Protein AF-A0A354HVB3-F1 (afdb_monomer)

Foldseek 3Di:
DVVVVVLCVVCVVVVVVLVVVLVVLLVVQLVCLVVQLVVVVVVVVVCVPDDPVVCVVVVVVVPPSNDSVVSCVPPVVVVSCVSVVVSVVVSVVVVVVVVVD

Secondary structure (DSSP, 8-state):
--HHHHHHHHHHHHHHHHHHHHHHHHHHHHHHHHHHHHHHHHHHHHHHTS-HHHHHHTTGGG--TT-HHHHIIIIIHHHHHHHHHHHHHHHHHHHHHHHH-

Structure (mmCIF, N/CA/C/O backbone):
data_AF-A0A354HVB3-F1
#
_entry.id   AF-A0A354HVB3-F1
#
loop_
_atom_site.group_PDB
_atom_site.id
_atom_site.type_symbol
_atom_site.label_atom_id
_atom_site.label_alt_id
_atom_site.label_comp_id
_atom_site.label_asym_id
_atom_site.label_entity_id
_atom_site.label_seq_id
_atom_site.pdbx_PDB_ins_code
_atom_site.Cartn_x
_atom_site.Cartn_y
_atom_site.Cartn_z
_atom_site.occupancy
_atom_site.B_iso_or_equiv
_atom_site.auth_seq_id
_atom_site.auth_comp_id
_atom_site.auth_asym_id
_atom_site.auth_atom_id
_atom_site.pdbx_PDB_model_num
ATOM 1 N N . MET A 1 1 ? -27.865 2.301 8.951 1.00 55.94 1 MET A N 1
ATOM 2 C CA . MET A 1 1 ? -26.489 2.621 8.485 1.00 55.94 1 MET A CA 1
ATOM 3 C C . MET A 1 1 ? -25.666 3.373 9.549 1.00 55.94 1 MET A C 1
ATOM 5 O O . MET A 1 1 ? -24.891 4.260 9.217 1.00 55.94 1 MET A O 1
ATOM 9 N N . THR A 1 2 ? -25.808 3.057 10.838 1.00 73.56 2 THR A N 1
ATOM 10 C CA . THR A 1 2 ? -25.112 3.761 11.940 1.00 73.56 2 THR A CA 1
ATOM 11 C C . THR A 1 2 ? -23.919 2.972 12.476 1.00 73.56 2 THR A C 1
ATOM 13 O O . THR A 1 2 ? -22.897 3.570 12.795 1.00 73.56 2 THR A O 1
ATOM 16 N N . ILE A 1 3 ? -24.015 1.638 12.481 1.00 81.56 3 ILE A N 1
ATOM 17 C CA . ILE A 1 3 ? -22.964 0.728 12.964 1.00 81.56 3 ILE A CA 1
ATOM 18 C C . ILE A 1 3 ? -21.703 0.844 12.098 1.00 81.56 3 ILE A C 1
ATOM 20 O O . ILE A 1 3 ? -20.653 1.209 12.613 1.00 81.56 3 ILE A O 1
ATOM 24 N N . LEU A 1 4 ? -21.831 0.685 10.773 1.00 81.00 4 LEU A N 1
ATOM 25 C CA . LEU A 1 4 ? -20.695 0.758 9.844 1.00 81.00 4 LEU A CA 1
ATOM 26 C C . LEU A 1 4 ? -19.939 2.097 9.922 1.00 81.00 4 LEU A C 1
ATOM 28 O O . LEU A 1 4 ? -18.717 2.125 9.873 1.00 81.00 4 LEU A O 1
ATOM 32 N N . ARG A 1 5 ? -20.655 3.221 10.084 1.00 81.00 5 ARG A N 1
ATOM 33 C CA . ARG A 1 5 ? -20.037 4.552 10.230 1.00 81.00 5 ARG A CA 1
ATOM 34 C C . ARG A 1 5 ? -19.306 4.718 11.562 1.00 81.00 5 ARG A C 1
ATOM 36 O O . ARG A 1 5 ? -18.257 5.357 11.593 1.00 81.00 5 ARG A O 1
ATOM 43 N N . ARG A 1 6 ? -19.848 4.160 12.648 1.00 84.75 6 ARG A N 1
ATOM 44 C CA . ARG A 1 6 ? -19.215 4.180 13.974 1.00 84.75 6 ARG A CA 1
ATOM 45 C C . ARG A 1 6 ? -17.928 3.353 13.974 1.00 84.75 6 ARG A C 1
ATOM 47 O O . ARG A 1 6 ? -16.899 3.846 14.420 1.00 84.75 6 ARG A O 1
ATOM 54 N N . GLU A 1 7 ? -18.001 2.151 13.410 1.00 84.88 7 GLU A N 1
ATOM 55 C CA . GLU A 1 7 ? -16.885 1.218 13.210 1.00 84.88 7 GLU A CA 1
ATOM 56 C C . GLU A 1 7 ? -15.755 1.830 12.375 1.00 84.88 7 GLU A C 1
ATOM 58 O O . GLU A 1 7 ? -14.589 1.8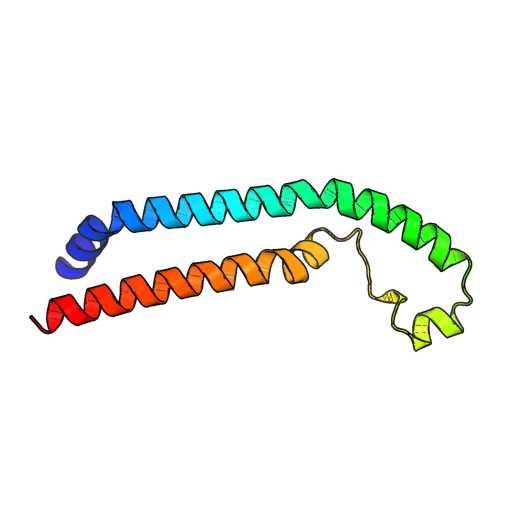33 12.784 1.00 84.88 7 GLU A O 1
ATOM 63 N N . LEU A 1 8 ? -16.101 2.427 11.227 1.00 82.62 8 LEU A N 1
ATOM 64 C CA . LEU A 1 8 ? -15.129 3.131 10.394 1.00 82.62 8 LEU A CA 1
ATOM 65 C C . LEU A 1 8 ? -14.472 4.271 11.170 1.00 82.62 8 LEU A C 1
ATOM 67 O O . LEU A 1 8 ? -13.257 4.414 11.124 1.00 82.62 8 LEU A O 1
ATOM 71 N N . GLY A 1 9 ? -15.259 5.060 11.908 1.00 85.00 9 GLY A N 1
ATOM 72 C CA . GLY A 1 9 ? -14.757 6.173 12.709 1.00 85.00 9 GLY A CA 1
ATOM 73 C C . GLY A 1 9 ? -13.765 5.742 13.793 1.00 85.00 9 GLY A C 1
ATOM 74 O O . GLY A 1 9 ? -12.737 6.397 13.963 1.00 85.00 9 GLY A O 1
ATOM 75 N N . SER A 1 10 ? -14.020 4.627 14.488 1.00 87.31 10 SER A N 1
ATOM 76 C CA . SER A 1 10 ? -13.103 4.110 15.514 1.00 87.31 10 SER A CA 1
ATOM 77 C C . SER A 1 10 ? -11.808 3.543 14.939 1.00 87.31 10 SER A C 1
ATOM 79 O O . SER A 1 10 ? -10.759 3.667 15.568 1.00 87.31 10 SER A O 1
ATOM 81 N N . ASN A 1 11 ? -11.860 2.964 13.737 1.00 90.50 11 ASN A N 1
ATOM 82 C CA . ASN A 1 11 ? -10.703 2.347 13.086 1.00 90.50 11 ASN A CA 1
ATOM 83 C C . ASN A 1 11 ? -9.981 3.289 12.104 1.00 90.50 11 ASN A C 1
ATOM 85 O O . ASN A 1 11 ? -8.903 2.953 11.614 1.00 90.50 11 ASN A O 1
ATOM 89 N N . LEU A 1 12 ? -10.520 4.491 11.853 1.00 90.31 12 LEU A N 1
ATOM 90 C CA . LEU A 1 12 ? -10.024 5.427 10.840 1.00 90.31 12 LEU A CA 1
ATOM 91 C C . LEU A 1 12 ? -8.558 5.805 11.054 1.00 90.31 12 LEU A C 1
ATOM 93 O O . LEU A 1 12 ? -7.797 5.877 10.097 1.00 90.31 12 LEU A O 1
ATOM 97 N N . ARG A 1 13 ? -8.142 6.021 12.308 1.00 91.06 13 ARG A N 1
ATOM 98 C CA . ARG A 1 13 ? -6.743 6.352 12.624 1.00 91.06 13 ARG A CA 1
ATOM 99 C C . ARG A 1 13 ? -5.797 5.224 12.219 1.00 91.06 13 ARG A C 1
ATOM 101 O O . ARG A 1 13 ? -4.787 5.491 11.580 1.00 91.06 13 ARG A O 1
ATOM 108 N N . GLY A 1 14 ? -6.143 3.980 12.554 1.00 92.31 14 GLY A N 1
ATOM 109 C CA . GLY A 1 14 ? -5.360 2.808 12.163 1.00 92.31 14 GLY A CA 1
ATOM 110 C C . GLY A 1 14 ? -5.319 2.645 10.646 1.00 92.31 14 GLY A C 1
ATOM 111 O O . GLY A 1 14 ? -4.244 2.468 10.084 1.00 92.31 14 GLY A O 1
ATOM 112 N N . LEU A 1 15 ? -6.466 2.806 9.984 1.00 92.69 15 LEU A N 1
ATOM 113 C CA . LEU A 1 15 ? -6.575 2.710 8.530 1.00 92.69 15 LEU A CA 1
ATOM 114 C C . LEU A 1 15 ? -5.712 3.758 7.824 1.00 92.69 15 LEU A C 1
ATOM 116 O O . LEU A 1 15 ? -5.008 3.421 6.880 1.00 92.69 15 LEU A O 1
ATOM 120 N N . LEU A 1 16 ? -5.709 5.004 8.303 1.00 95.31 16 LEU A N 1
ATOM 121 C CA . LEU A 1 16 ? -4.874 6.071 7.746 1.00 95.31 16 LEU A CA 1
ATOM 122 C C . LEU A 1 16 ? -3.379 5.804 7.942 1.00 95.31 16 LEU A C 1
ATOM 124 O O . LEU A 1 16 ? -2.605 6.027 7.016 1.00 95.31 16 LEU A O 1
ATOM 128 N N . ILE A 1 17 ? -2.969 5.309 9.114 1.00 95.88 17 ILE A N 1
ATOM 129 C CA . ILE A 1 17 ? -1.564 4.963 9.382 1.00 95.88 17 ILE A CA 1
ATOM 130 C C . ILE A 1 17 ? -1.104 3.842 8.444 1.00 95.88 17 ILE A C 1
ATOM 132 O O . ILE A 1 17 ? -0.058 3.966 7.811 1.00 95.88 17 ILE A O 1
ATOM 136 N N . TRP A 1 18 ? -1.897 2.778 8.309 1.00 95.88 18 TRP A N 1
ATOM 137 C CA . TRP A 1 18 ? -1.579 1.659 7.422 1.00 95.88 18 TRP A CA 1
ATOM 138 C C . TRP A 1 18 ? -1.603 2.052 5.945 1.00 95.88 18 TRP A C 1
ATOM 140 O O . TRP A 1 18 ? -0.704 1.669 5.200 1.00 95.88 18 TRP A O 1
ATOM 150 N N . ALA A 1 19 ? -2.572 2.868 5.525 1.00 94.44 19 ALA A N 1
ATOM 151 C CA . ALA A 1 19 ? -2.623 3.400 4.168 1.0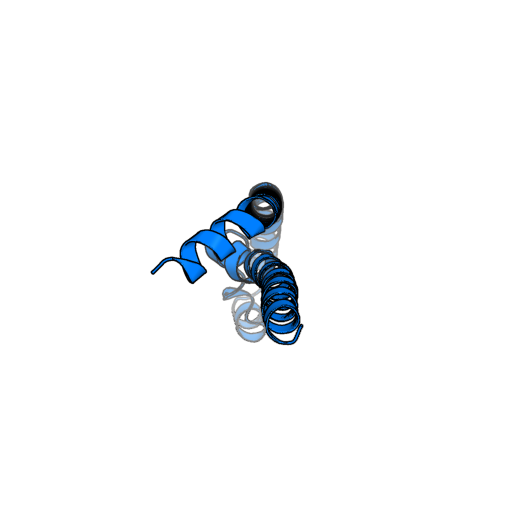0 94.44 19 ALA A CA 1
ATOM 152 C C . ALA A 1 19 ? -1.391 4.262 3.854 1.00 94.44 19 ALA A C 1
ATOM 154 O O . ALA A 1 19 ? -0.789 4.105 2.794 1.00 94.44 19 ALA A O 1
ATOM 155 N N . LEU A 1 20 ? -0.977 5.128 4.784 1.00 96.75 20 LEU A N 1
ATOM 156 C CA . LEU A 1 20 ? 0.218 5.955 4.629 1.00 96.75 20 LEU A CA 1
ATOM 157 C C . LEU A 1 20 ? 1.492 5.100 4.579 1.00 96.75 20 LEU A C 1
ATOM 159 O O . LEU A 1 20 ? 2.348 5.337 3.732 1.00 96.75 20 LEU A O 1
ATOM 163 N N . ALA A 1 21 ? 1.608 4.083 5.435 1.00 95.75 21 ALA A N 1
ATOM 164 C CA . ALA A 1 21 ? 2.745 3.165 5.434 1.00 95.75 21 ALA A CA 1
ATOM 165 C C . ALA A 1 21 ? 2.861 2.392 4.108 1.00 95.75 21 ALA A C 1
ATOM 167 O O . ALA A 1 21 ? 3.944 2.331 3.530 1.00 95.75 21 ALA A O 1
ATOM 168 N N . LEU A 1 22 ? 1.748 1.862 3.587 1.00 94.56 22 LEU A N 1
ATOM 169 C CA . LEU A 1 22 ? 1.715 1.179 2.288 1.00 94.56 22 LEU A CA 1
ATOM 170 C C . LEU A 1 22 ? 2.015 2.132 1.126 1.00 94.56 22 LEU A C 1
ATOM 172 O O . LEU A 1 22 ? 2.732 1.753 0.203 1.00 94.56 22 LEU A O 1
ATOM 176 N N . ALA A 1 23 ? 1.513 3.368 1.176 1.00 94.12 23 ALA A N 1
ATOM 177 C CA . ALA A 1 23 ? 1.808 4.382 0.169 1.00 94.12 23 ALA A CA 1
ATOM 178 C C . ALA A 1 23 ? 3.298 4.755 0.157 1.00 94.12 23 ALA A C 1
ATOM 180 O O . ALA A 1 23 ? 3.898 4.833 -0.912 1.00 94.12 23 ALA A O 1
ATOM 181 N N . LEU A 1 24 ? 3.914 4.928 1.331 1.00 95.19 24 LEU A N 1
ATOM 182 C CA . LEU A 1 24 ? 5.348 5.195 1.460 1.00 95.19 24 LEU A CA 1
ATOM 183 C C . LEU A 1 24 ? 6.196 4.010 0.992 1.00 95.19 24 LEU A C 1
ATOM 185 O O . LEU A 1 24 ? 7.171 4.216 0.275 1.00 95.19 24 LEU A O 1
ATOM 189 N N . LEU A 1 25 ? 5.810 2.781 1.346 1.00 92.62 25 LEU A N 1
ATOM 190 C CA . LEU A 1 25 ? 6.468 1.566 0.863 1.00 92.62 25 LEU A CA 1
ATOM 191 C C . LEU A 1 25 ? 6.409 1.485 -0.665 1.00 92.62 25 LEU A C 1
ATOM 193 O O . LEU A 1 25 ? 7.422 1.227 -1.312 1.00 92.62 25 LEU A O 1
ATOM 197 N N . ASN A 1 26 ? 5.234 1.732 -1.246 1.00 91.44 26 ASN A N 1
ATOM 198 C CA . ASN A 1 26 ? 5.057 1.701 -2.690 1.00 91.44 26 ASN A CA 1
ATOM 199 C C . ASN A 1 26 ? 5.884 2.787 -3.387 1.00 91.44 26 ASN A C 1
ATOM 201 O O . ASN A 1 26 ? 6.602 2.495 -4.339 1.00 91.44 26 ASN A O 1
ATOM 205 N N . PHE A 1 27 ? 5.841 4.014 -2.865 1.00 91.81 27 PHE A N 1
ATOM 206 C CA . PHE A 1 27 ? 6.648 5.124 -3.360 1.00 91.81 27 PHE A CA 1
ATOM 207 C C . PHE A 1 27 ? 8.144 4.802 -3.309 1.00 91.81 27 PHE A C 1
ATOM 209 O O . PHE A 1 27 ? 8.858 5.023 -4.286 1.00 91.81 27 PHE A O 1
ATOM 216 N N . TRP A 1 28 ? 8.614 4.235 -2.197 1.00 90.69 28 TRP A N 1
ATOM 217 C CA . TRP A 1 28 ? 10.007 3.840 -2.040 1.00 90.69 28 TRP A CA 1
ATOM 218 C C . TRP A 1 28 ? 10.417 2.776 -3.062 1.00 90.69 28 TRP A C 1
ATOM 220 O O . TRP A 1 28 ? 11.439 2.942 -3.722 1.00 90.69 28 TRP A O 1
ATOM 230 N N . MET A 1 29 ? 9.608 1.740 -3.284 1.00 87.62 29 MET A N 1
ATOM 231 C CA . MET A 1 29 ? 9.936 0.715 -4.283 1.00 87.62 29 MET A CA 1
ATOM 232 C C . MET A 1 29 ? 9.945 1.259 -5.713 1.00 87.62 29 MET A C 1
ATOM 234 O O . MET A 1 29 ? 10.871 0.977 -6.470 1.00 87.62 29 MET A O 1
ATOM 238 N N . VAL A 1 30 ? 8.978 2.105 -6.076 1.00 86.44 30 VAL A N 1
ATOM 239 C CA . VAL A 1 30 ? 8.967 2.757 -7.395 1.00 86.44 30 VAL A CA 1
ATOM 240 C C . VAL A 1 30 ? 10.165 3.700 -7.554 1.00 86.44 30 VAL A C 1
ATOM 242 O O . VAL A 1 30 ? 10.704 3.820 -8.649 1.00 86.44 30 VAL A O 1
ATOM 245 N N . SER A 1 31 ? 10.655 4.317 -6.475 1.00 89.25 31 SER A N 1
ATOM 246 C CA . SER A 1 31 ? 11.849 5.173 -6.530 1.00 89.25 31 SER A CA 1
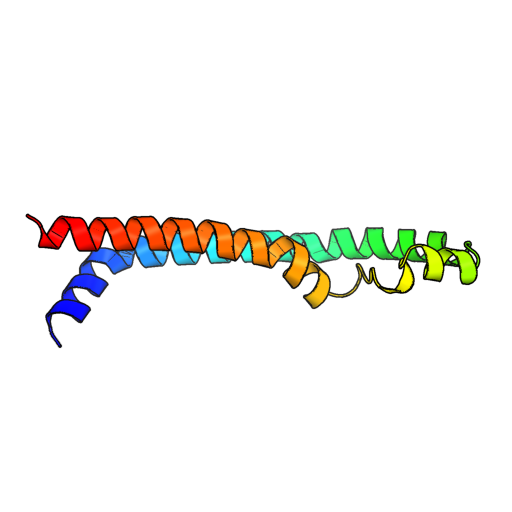ATOM 247 C C . SER A 1 31 ? 13.146 4.418 -6.851 1.00 89.25 31 SER A C 1
ATOM 249 O O . SER A 1 31 ? 14.107 5.039 -7.301 1.00 89.25 31 SER A O 1
ATOM 251 N N . ILE A 1 32 ? 13.173 3.093 -6.666 1.00 86.06 32 ILE A N 1
ATOM 252 C CA . ILE A 1 32 ? 14.319 2.228 -6.996 1.00 86.06 32 ILE A CA 1
ATOM 253 C C . ILE A 1 32 ? 14.340 1.884 -8.496 1.00 86.06 32 ILE A C 1
ATOM 255 O O . ILE A 1 32 ? 15.411 1.632 -9.053 1.00 86.06 32 ILE A O 1
ATOM 259 N N . PHE A 1 33 ? 13.187 1.941 -9.177 1.00 84.88 33 PHE A N 1
ATOM 260 C CA . PHE A 1 33 ? 13.048 1.586 -10.593 1.00 84.88 33 PHE A CA 1
ATOM 261 C C . PHE A 1 33 ? 14.069 2.265 -11.526 1.00 84.88 33 PHE A C 1
ATOM 263 O O . PHE A 1 33 ? 14.670 1.554 -12.323 1.00 84.88 33 PHE A O 1
ATOM 270 N N . PRO A 1 34 ? 14.350 3.583 -11.442 1.00 83.38 34 PRO A N 1
ATOM 271 C CA . PRO A 1 34 ? 15.316 4.224 -12.335 1.00 83.38 34 PRO A CA 1
ATOM 272 C C . PRO A 1 34 ? 16.733 3.647 -12.213 1.00 83.38 34 PRO A C 1
ATOM 274 O O . PRO A 1 34 ? 17.449 3.565 -13.208 1.00 83.38 34 PRO A O 1
ATOM 277 N N . GLY A 1 35 ? 17.135 3.236 -11.003 1.00 83.44 35 GLY A N 1
ATOM 278 C CA . GLY A 1 35 ? 18.421 2.576 -10.771 1.00 83.44 35 GLY A CA 1
ATOM 279 C C . GLY A 1 35 ? 18.460 1.185 -11.402 1.00 83.44 35 GLY A C 1
ATOM 280 O O . GLY A 1 35 ? 19.391 0.871 -12.137 1.00 83.44 35 GLY A O 1
ATOM 281 N N . MET A 1 36 ? 17.400 0.400 -11.194 1.00 78.62 36 MET A N 1
ATOM 282 C CA . MET A 1 36 ? 17.237 -0.925 -11.807 1.00 78.62 36 MET A CA 1
ATOM 283 C C . MET A 1 36 ? 17.191 -0.852 -13.338 1.00 78.62 36 MET A C 1
ATOM 285 O O . MET A 1 36 ? 17.844 -1.644 -14.007 1.00 78.62 36 MET A O 1
ATOM 289 N N . ALA A 1 37 ? 16.481 0.124 -13.907 1.00 80.38 37 ALA A N 1
ATOM 290 C CA . ALA A 1 37 ? 16.394 0.321 -15.351 1.00 80.38 37 ALA A CA 1
ATOM 291 C C . ALA A 1 37 ? 17.759 0.683 -15.966 1.00 80.38 37 ALA A C 1
ATOM 293 O O . ALA A 1 37 ? 18.110 0.188 -17.035 1.00 80.38 37 ALA A O 1
ATOM 294 N N . ALA A 1 38 ? 18.568 1.499 -15.278 1.00 81.00 38 ALA A N 1
ATOM 295 C CA . ALA A 1 38 ? 19.915 1.846 -15.733 1.00 81.00 38 ALA A CA 1
ATOM 296 C C . ALA A 1 38 ? 20.879 0.644 -15.728 1.00 81.00 38 ALA A C 1
ATOM 298 O O . ALA A 1 38 ? 21.770 0.559 -16.575 1.00 81.00 38 ALA A O 1
ATOM 299 N N . GLU A 1 39 ? 20.720 -0.286 -14.786 1.00 78.19 39 GLU A N 1
ATOM 300 C CA . GLU A 1 39 ? 21.458 -1.555 -14.771 1.00 78.19 39 GLU A CA 1
ATOM 301 C C . GLU A 1 39 ? 20.910 -2.549 -15.806 1.00 78.19 39 GLU A C 1
ATOM 303 O O . GLU A 1 39 ? 21.689 -3.217 -16.485 1.00 78.19 39 GLU A O 1
ATOM 308 N N . GLY A 1 40 ? 19.588 -2.582 -15.992 1.00 73.44 40 GLY A N 1
ATOM 309 C CA . GLY A 1 40 ? 18.900 -3.374 -17.011 1.00 73.44 40 GLY A CA 1
ATOM 310 C C . GLY A 1 40 ? 19.357 -3.037 -18.430 1.00 73.44 40 GLY A C 1
ATOM 311 O O . GLY A 1 40 ? 19.657 -3.946 -19.195 1.00 73.44 40 GLY A O 1
ATOM 312 N N . ALA A 1 41 ? 19.531 -1.753 -18.751 1.00 72.44 41 ALA A N 1
ATOM 313 C CA . ALA A 1 41 ? 20.041 -1.321 -20.055 1.00 72.44 41 ALA A CA 1
ATOM 314 C C . ALA A 1 41 ? 21.459 -1.854 -20.351 1.00 72.44 41 ALA A C 1
ATOM 316 O O . ALA A 1 41 ? 21.767 -2.230 -21.477 1.00 72.44 41 ALA A O 1
ATOM 317 N N . LYS A 1 42 ? 22.324 -1.955 -19.331 1.00 74.00 42 LYS A N 1
ATOM 318 C CA . LYS A 1 42 ? 23.664 -2.554 -19.483 1.00 74.00 42 LYS A CA 1
ATOM 319 C C . LYS A 1 42 ? 23.600 -4.065 -19.683 1.00 74.00 42 LYS A C 1
ATOM 321 O O . LYS A 1 42 ? 24.435 -4.631 -20.382 1.00 74.00 42 LYS A O 1
ATOM 326 N N . LEU A 1 43 ? 22.641 -4.730 -19.040 1.00 70.06 43 LEU A N 1
ATOM 327 C CA . LEU A 1 43 ? 22.384 -6.149 -19.276 1.00 70.06 43 LEU A CA 1
ATOM 328 C C . LEU A 1 43 ? 21.857 -6.379 -20.694 1.00 70.06 43 LEU A C 1
ATOM 330 O O . LEU A 1 43 ? 22.258 -7.356 -21.316 1.00 70.06 43 LEU A O 1
ATOM 334 N N . GLU A 1 44 ? 21.040 -5.467 -21.220 1.00 72.50 44 GLU A N 1
ATOM 335 C CA . GLU A 1 44 ? 20.518 -5.527 -22.586 1.00 72.50 44 GLU A CA 1
ATOM 336 C C . GLU A 1 44 ? 21.660 -5.502 -23.621 1.00 72.50 44 GLU A C 1
ATOM 338 O O . GLU A 1 44 ? 21.753 -6.414 -24.445 1.00 72.50 44 GLU A O 1
ATOM 343 N N . GLU A 1 45 ? 22.629 -4.587 -23.477 1.00 73.62 45 GLU A N 1
ATOM 344 C CA . GLU A 1 45 ? 23.855 -4.553 -24.301 1.00 73.62 45 GLU A CA 1
ATOM 345 C C . GLU A 1 45 ? 24.660 -5.866 -24.231 1.00 73.62 45 GLU A C 1
ATOM 347 O O . GLU A 1 45 ? 25.216 -6.330 -25.229 1.00 73.62 45 GLU A O 1
ATOM 352 N N . LEU A 1 46 ? 24.720 -6.509 -23.058 1.00 71.94 46 LEU A N 1
ATOM 353 C CA . LEU A 1 46 ? 25.384 -7.807 -22.913 1.00 71.94 46 LEU A CA 1
ATOM 354 C C . LEU A 1 46 ? 24.595 -8.937 -23.583 1.00 71.94 46 LEU A C 1
ATOM 356 O O . LEU A 1 46 ? 25.203 -9.868 -24.114 1.00 71.94 46 LEU A O 1
ATOM 360 N N . THR A 1 47 ? 23.263 -8.870 -23.566 1.00 68.12 47 THR A N 1
ATOM 361 C CA . THR A 1 47 ? 22.387 -9.857 -24.210 1.00 68.12 47 THR A CA 1
ATOM 362 C C . THR A 1 47 ? 22.359 -9.743 -25.730 1.00 68.12 47 THR A C 1
ATOM 364 O O . THR A 1 47 ? 22.234 -10.770 -26.394 1.00 68.12 47 THR A O 1
ATOM 367 N N . GLU A 1 48 ? 22.583 -8.553 -26.296 1.00 71.88 48 GLU A N 1
ATOM 368 C CA . GLU A 1 48 ? 22.757 -8.360 -27.745 1.00 71.88 48 GLU A CA 1
ATOM 369 C C . GLU A 1 48 ? 23.987 -9.098 -28.300 1.00 71.88 48 GLU A C 1
ATOM 371 O O . GLU A 1 48 ? 24.024 -9.454 -29.478 1.00 71.88 48 GLU A O 1
ATOM 376 N N . MET A 1 49 ? 24.982 -9.396 -27.456 1.00 75.44 49 MET A N 1
ATOM 377 C CA . MET A 1 49 ? 26.134 -10.216 -27.844 1.00 75.44 49 MET A CA 1
ATOM 378 C C . MET A 1 49 ? 25.826 -11.723 -27.902 1.00 75.44 49 MET A C 1
ATOM 380 O O . MET A 1 49 ? 26.654 -12.492 -28.402 1.00 75.44 49 MET A O 1
ATOM 384 N N . TYR A 1 50 ? 24.669 -12.174 -27.401 1.00 74.38 50 TYR A N 1
ATOM 385 C CA . TYR A 1 50 ? 24.271 -13.582 -27.433 1.00 74.38 50 TYR A CA 1
ATOM 386 C C . TYR A 1 50 ? 23.437 -13.920 -28.683 1.00 74.38 50 TYR A C 1
ATOM 388 O O . TYR A 1 50 ? 22.599 -13.130 -29.114 1.00 74.38 50 TYR A O 1
ATOM 396 N N . PRO A 1 51 ? 23.595 -15.125 -29.267 1.00 77.69 51 PRO A N 1
ATOM 397 C CA . PRO A 1 51 ? 22.783 -15.552 -30.406 1.00 77.69 51 PRO A CA 1
ATOM 398 C C . PRO A 1 51 ? 21.285 -15.628 -30.066 1.00 77.69 51 PRO A C 1
ATOM 400 O O . PRO A 1 51 ? 20.907 -16.184 -29.030 1.00 77.69 51 PRO A O 1
ATOM 403 N N . GLU A 1 52 ? 20.418 -15.195 -30.991 1.00 74.88 52 GLU A N 1
ATOM 404 C CA . GLU A 1 52 ? 18.948 -15.230 -30.840 1.00 74.88 52 GLU A CA 1
ATOM 405 C C . GLU A 1 52 ? 18.395 -16.601 -30.407 1.00 74.88 52 GLU A C 1
ATOM 407 O O . GLU A 1 52 ? 17.423 -16.684 -29.652 1.00 74.88 52 GLU A O 1
ATOM 412 N N . SER A 1 53 ? 18.997 -17.693 -30.889 1.00 76.88 53 SER A N 1
ATOM 413 C CA . SER A 1 53 ? 18.569 -19.056 -30.557 1.00 76.88 53 SER A CA 1
ATOM 414 C C . SER A 1 53 ? 18.736 -19.372 -29.072 1.00 76.88 53 SER A C 1
ATOM 416 O O . SER A 1 53 ? 17.944 -20.123 -28.510 1.00 76.88 53 SER A O 1
ATOM 418 N N . MET A 1 54 ? 19.753 -18.792 -28.432 1.00 76.25 54 MET A N 1
ATOM 419 C CA . MET A 1 54 ? 20.018 -18.964 -27.008 1.00 76.25 54 MET A CA 1
ATOM 420 C C . MET A 1 54 ? 19.036 -18.119 -26.187 1.00 76.25 54 MET A C 1
ATOM 422 O O . MET A 1 54 ? 18.389 -18.638 -25.283 1.00 76.25 54 MET A O 1
ATOM 426 N N . MET A 1 55 ? 18.825 -16.862 -26.586 1.00 74.19 55 MET A N 1
ATOM 427 C CA . MET A 1 55 ? 17.868 -15.940 -25.958 1.00 74.19 55 MET A CA 1
ATOM 428 C C . MET A 1 55 ? 16.449 -16.526 -25.887 1.00 74.19 55 MET A C 1
ATOM 430 O O . MET A 1 55 ? 15.835 -16.549 -24.818 1.00 74.19 55 MET A O 1
ATOM 434 N N . LYS A 1 56 ? 15.957 -17.086 -27.002 1.00 76.06 56 LYS A N 1
ATOM 435 C CA . LYS A 1 56 ? 14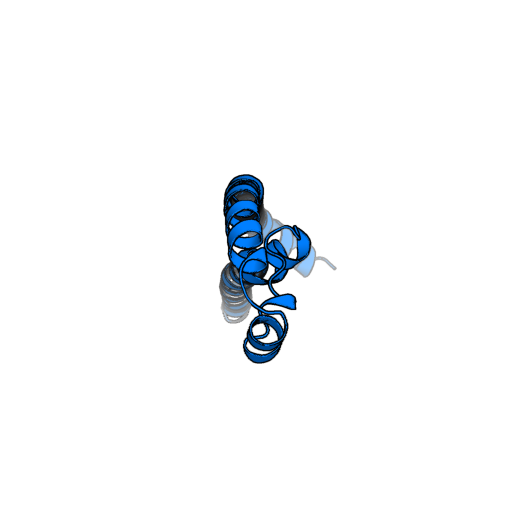.630 -17.726 -27.086 1.00 76.06 56 LYS A CA 1
ATOM 436 C C . LYS A 1 56 ? 14.544 -19.021 -26.275 1.00 76.06 56 LYS A C 1
ATOM 438 O O . LYS A 1 56 ? 13.503 -19.307 -25.689 1.00 76.06 56 LYS A O 1
ATOM 443 N N . MET A 1 57 ? 15.626 -19.799 -26.210 1.00 76.88 57 MET A N 1
ATOM 444 C CA . MET A 1 57 ? 15.664 -21.041 -25.429 1.00 76.88 57 MET A CA 1
ATOM 445 C C . MET A 1 57 ? 15.578 -20.780 -23.917 1.00 76.88 57 MET A C 1
ATOM 447 O O . MET A 1 57 ? 14.958 -21.563 -23.200 1.00 76.88 57 M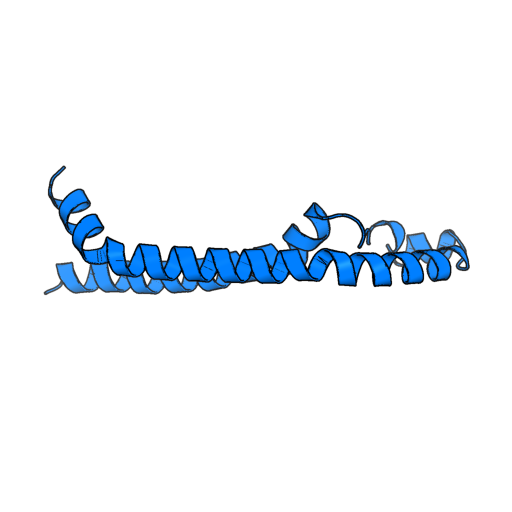ET A O 1
ATOM 451 N N . PHE A 1 58 ? 16.132 -19.661 -23.442 1.00 77.56 58 PHE A N 1
ATOM 452 C CA . PHE A 1 58 ? 16.104 -19.258 -22.031 1.00 77.56 58 PHE A CA 1
ATOM 453 C C . PHE A 1 58 ? 14.980 -18.261 -21.677 1.00 77.56 58 PHE A C 1
ATOM 455 O O . PHE A 1 58 ? 14.917 -17.822 -20.533 1.00 77.56 58 PHE A O 1
ATOM 462 N N . ASN A 1 59 ? 14.068 -17.930 -22.607 1.00 70.25 59 ASN A N 1
ATOM 463 C CA . ASN A 1 59 ? 13.023 -16.896 -22.434 1.00 70.25 59 ASN A CA 1
ATOM 464 C C . ASN A 1 59 ? 13.578 -15.519 -22.000 1.00 70.25 59 ASN A C 1
ATOM 466 O O . ASN A 1 59 ? 12.904 -14.750 -21.311 1.00 70.25 59 ASN A O 1
ATOM 470 N N . MET A 1 60 ? 14.812 -15.197 -22.394 1.00 67.75 60 MET A N 1
ATOM 471 C CA . MET A 1 60 ? 15.448 -13.918 -22.060 1.00 67.75 60 MET A CA 1
ATOM 472 C C . MET A 1 60 ? 14.831 -12.743 -22.834 1.00 67.75 60 MET A C 1
ATOM 474 O O . MET A 1 60 ? 14.958 -11.604 -22.407 1.00 67.75 60 MET A O 1
ATOM 478 N N . ASP A 1 61 ? 14.082 -13.020 -23.905 1.00 67.56 61 ASP A N 1
ATOM 479 C CA . ASP A 1 61 ? 13.306 -12.050 -24.689 1.00 67.56 61 ASP A CA 1
ATOM 480 C C . ASP A 1 61 ? 12.109 -11.447 -23.931 1.00 67.56 61 ASP A C 1
ATOM 482 O O . ASP A 1 61 ? 11.539 -10.446 -24.359 1.00 67.56 61 ASP A O 1
ATOM 486 N N . LYS A 1 62 ? 11.712 -12.051 -22.805 1.00 62.81 62 LYS A N 1
ATOM 487 C CA . LYS A 1 62 ? 10.555 -11.621 -22.004 1.00 62.81 62 LYS A CA 1
ATOM 488 C C . LYS A 1 62 ? 10.925 -10.778 -20.786 1.00 62.81 62 LYS A C 1
ATOM 490 O O . LYS A 1 62 ? 10.034 -10.220 -20.147 1.00 62.81 62 LYS A O 1
ATOM 495 N N . LEU A 1 63 ? 12.210 -10.692 -20.445 1.00 58.88 63 LEU A N 1
ATOM 496 C CA . LEU A 1 63 ? 12.704 -9.931 -19.300 1.00 58.88 63 LEU A CA 1
ATOM 497 C C . LEU A 1 63 ? 12.960 -8.477 -19.706 1.00 58.88 63 LEU A C 1
ATOM 499 O O . LEU A 1 63 ? 14.096 -8.059 -19.900 1.00 58.88 63 LEU A O 1
ATOM 503 N N . ASN A 1 64 ? 11.889 -7.695 -19.828 1.00 63.25 64 ASN A N 1
ATOM 504 C CA . ASN A 1 64 ? 12.008 -6.256 -20.034 1.00 63.25 64 ASN A CA 1
ATOM 505 C C . ASN A 1 64 ? 12.131 -5.537 -18.679 1.00 63.25 64 ASN A C 1
ATOM 507 O O . ASN A 1 64 ? 11.139 -5.090 -18.103 1.00 63.25 64 ASN A O 1
ATOM 511 N N . PHE A 1 65 ? 13.359 -5.434 -18.160 1.00 63.03 65 PHE A N 1
ATOM 512 C CA . PHE A 1 65 ? 13.663 -4.686 -16.928 1.00 63.03 65 PHE A CA 1
ATOM 513 C C . PHE A 1 65 ? 13.439 -3.171 -17.063 1.00 63.03 65 PHE A C 1
ATOM 515 O O . PHE A 1 65 ? 13.414 -2.457 -16.061 1.00 63.03 65 PHE A O 1
ATOM 522 N N . SER A 1 66 ? 13.246 -2.690 -18.292 1.00 64.31 66 SER A N 1
ATOM 523 C CA . SER A 1 66 ? 12.964 -1.294 -18.615 1.00 64.31 66 SER A CA 1
ATOM 524 C C . SER A 1 66 ? 11.465 -0.968 -18.584 1.00 64.31 66 SER A C 1
ATOM 526 O O . SER A 1 66 ? 11.110 0.203 -18.701 1.00 64.31 66 SER A O 1
ATOM 528 N N . ASP A 1 67 ? 10.578 -1.960 -18.409 1.00 76.94 67 ASP A N 1
ATOM 529 C CA . ASP A 1 67 ? 9.132 -1.739 -18.285 1.00 76.94 67 ASP A CA 1
ATOM 530 C C . ASP A 1 67 ? 8.738 -1.421 -16.824 1.00 76.94 67 ASP A C 1
ATOM 532 O O . ASP A 1 67 ? 8.810 -2.300 -15.952 1.00 76.94 67 ASP A O 1
ATOM 536 N N . PRO A 1 68 ? 8.259 -0.194 -16.531 1.00 72.56 68 PRO A N 1
ATOM 537 C CA . PRO A 1 68 ? 7.816 0.186 -15.192 1.00 72.56 68 PRO A CA 1
ATOM 538 C C . PRO A 1 68 ? 6.662 -0.677 -14.670 1.00 72.56 68 PRO A C 1
ATOM 540 O O . PRO A 1 68 ? 6.577 -0.936 -13.467 1.00 72.56 68 PRO A O 1
ATOM 543 N N . LEU A 1 69 ? 5.761 -1.123 -15.553 1.00 78.62 69 LEU A N 1
ATOM 544 C CA . LEU A 1 69 ? 4.612 -1.945 -15.172 1.00 78.62 69 LEU A CA 1
ATOM 545 C C . LEU A 1 69 ? 5.037 -3.383 -14.875 1.00 78.62 69 LEU A C 1
ATOM 547 O O . LEU A 1 69 ? 4.529 -3.977 -13.923 1.00 78.62 69 LEU A O 1
ATOM 551 N N . GLY A 1 70 ? 5.995 -3.914 -15.638 1.00 76.38 70 GLY A N 1
ATOM 552 C CA . GLY A 1 70 ? 6.611 -5.214 -15.380 1.00 76.38 70 GLY A CA 1
ATOM 553 C C . GLY A 1 70 ? 7.319 -5.244 -14.026 1.00 76.38 70 GLY A C 1
ATOM 554 O O . GLY A 1 70 ? 7.038 -6.112 -13.198 1.00 76.38 70 GLY A O 1
ATOM 555 N N . PHE A 1 71 ? 8.156 -4.240 -13.752 1.00 77.94 71 PHE A N 1
ATOM 556 C CA . PHE A 1 71 ? 8.832 -4.096 -12.461 1.00 77.94 71 PHE A CA 1
ATOM 557 C C . PHE A 1 71 ? 7.838 -3.977 -11.298 1.00 77.94 71 PHE A C 1
ATOM 559 O O . PHE A 1 71 ? 7.968 -4.660 -10.279 1.00 77.94 71 PHE A O 1
ATOM 566 N N . TYR A 1 72 ? 6.801 -3.150 -11.458 1.00 82.31 72 TYR A N 1
ATOM 567 C CA . TYR A 1 72 ? 5.776 -2.998 -10.433 1.00 82.31 72 TYR A CA 1
ATOM 568 C C . TYR A 1 72 ? 5.016 -4.305 -10.180 1.00 82.31 72 TYR A C 1
ATOM 570 O O . TYR A 1 72 ? 4.813 -4.681 -9.027 1.00 82.31 72 TYR A O 1
ATOM 578 N N . GLY A 1 73 ? 4.586 -4.995 -11.239 1.00 79.25 73 GLY A N 1
ATOM 579 C CA . GLY A 1 73 ? 3.776 -6.209 -11.143 1.00 79.25 73 GLY A CA 1
ATOM 580 C C . GLY A 1 73 ? 4.504 -7.385 -10.493 1.00 79.25 73 GLY A C 1
ATOM 581 O O . GLY A 1 73 ? 3.863 -8.180 -9.807 1.00 79.25 73 GLY A O 1
ATOM 582 N N . VAL A 1 74 ? 5.823 -7.478 -10.673 1.00 75.31 74 VAL A N 1
ATOM 583 C CA . VAL A 1 74 ? 6.641 -8.570 -10.126 1.00 75.31 74 VAL A CA 1
ATOM 584 C C . VAL A 1 74 ? 7.119 -8.259 -8.707 1.00 75.31 74 VAL A C 1
ATOM 586 O O . VAL A 1 74 ? 6.871 -9.043 -7.795 1.00 75.31 74 VAL A O 1
ATOM 589 N N . GLU A 1 75 ? 7.754 -7.106 -8.499 1.00 75.44 75 GLU A N 1
ATOM 590 C CA . GLU A 1 75 ? 8.442 -6.803 -7.237 1.00 75.44 75 GLU A CA 1
ATOM 591 C C . GLU A 1 75 ? 7.551 -6.003 -6.279 1.00 75.44 75 GLU A C 1
ATOM 593 O O . GLU A 1 75 ? 7.388 -6.340 -5.105 1.00 75.44 75 GLU A O 1
ATOM 598 N N . SER A 1 76 ? 6.915 -4.940 -6.779 1.00 82.44 76 SER A N 1
ATOM 599 C CA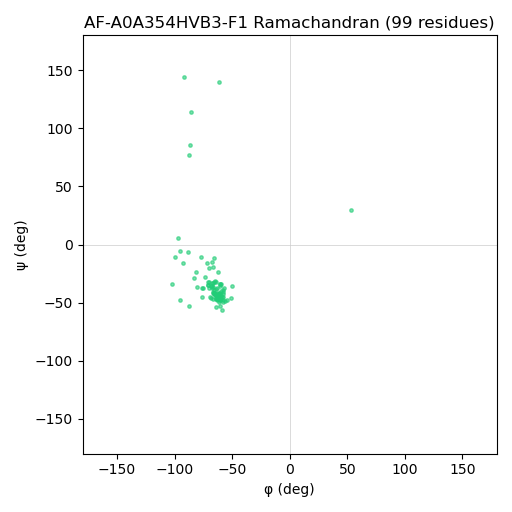 . SER A 1 76 ? 6.215 -3.988 -5.908 1.00 82.44 76 SER A CA 1
ATOM 600 C C . SER A 1 76 ? 4.825 -4.453 -5.475 1.00 82.44 76 SER A C 1
ATOM 602 O O . SER A 1 76 ? 4.392 -4.201 -4.347 1.00 82.44 76 SER A O 1
ATOM 604 N N . PHE A 1 77 ? 4.098 -5.124 -6.364 1.00 87.69 77 PHE A N 1
ATOM 605 C CA . PHE A 1 77 ? 2.723 -5.543 -6.122 1.00 87.69 77 PHE A CA 1
ATOM 606 C C . PHE A 1 77 ? 2.640 -6.601 -5.019 1.00 87.69 77 PHE A C 1
ATOM 608 O O . PHE A 1 77 ? 1.792 -6.498 -4.131 1.00 87.69 77 PHE A O 1
ATOM 615 N N . PHE A 1 78 ? 3.560 -7.571 -5.025 1.00 88.12 78 PHE A N 1
ATOM 616 C CA . PHE A 1 78 ? 3.597 -8.637 -4.027 1.00 88.12 78 PHE A CA 1
ATOM 617 C C . PHE A 1 78 ? 3.721 -8.085 -2.601 1.00 88.12 78 PHE A C 1
ATOM 619 O O . PHE A 1 78 ? 2.933 -8.450 -1.728 1.00 88.12 78 PHE A O 1
ATOM 626 N N . MET A 1 79 ? 4.650 -7.151 -2.371 1.00 89.50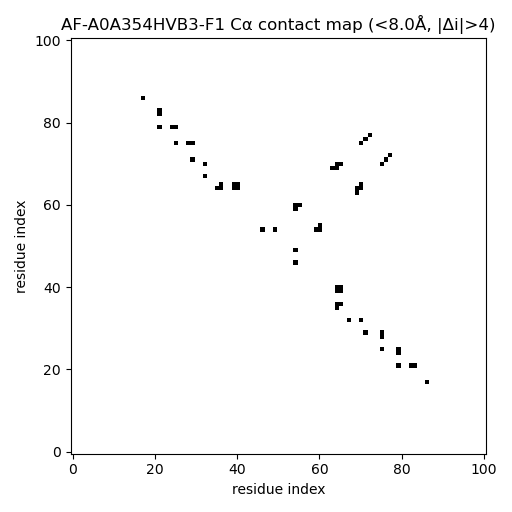 79 MET A N 1
ATOM 627 C CA . MET A 1 79 ? 4.841 -6.530 -1.057 1.00 89.50 79 MET A CA 1
ATOM 628 C C . MET A 1 79 ? 3.609 -5.744 -0.597 1.00 89.50 79 MET A C 1
ATOM 630 O O . MET A 1 79 ? 3.198 -5.875 0.557 1.00 89.50 79 MET A O 1
ATOM 634 N N . VAL A 1 80 ? 2.975 -4.971 -1.485 1.00 91.50 80 VAL A N 1
ATOM 635 C CA . VAL A 1 80 ? 1.755 -4.218 -1.144 1.00 91.50 80 VAL A CA 1
ATOM 636 C C . VAL A 1 80 ? 0.614 -5.159 -0.756 1.00 91.50 80 VAL A C 1
ATOM 638 O O . VAL A 1 80 ? -0.053 -4.926 0.253 1.00 91.50 80 VAL A O 1
ATOM 641 N N . VAL A 1 81 ? 0.408 -6.236 -1.517 1.00 93.00 81 VAL A N 1
ATOM 642 C CA . VAL A 1 81 ? -0.636 -7.229 -1.229 1.00 93.00 81 VAL A CA 1
ATOM 643 C C . VAL A 1 81 ? -0.354 -7.956 0.081 1.00 93.00 81 VAL A C 1
ATOM 645 O O . VAL A 1 81 ? -1.264 -8.105 0.896 1.00 93.00 81 VAL A O 1
ATOM 648 N N . LEU A 1 82 ? 0.894 -8.357 0.324 1.00 94.00 82 LEU A N 1
ATOM 649 C CA . LEU A 1 82 ? 1.288 -9.050 1.547 1.00 94.00 82 LEU A CA 1
ATOM 650 C C . LEU A 1 82 ? 0.978 -8.202 2.786 1.00 94.00 82 LEU A C 1
ATOM 652 O O . LEU A 1 82 ? 0.204 -8.624 3.645 1.00 94.00 82 LEU A O 1
ATOM 656 N N . PHE A 1 83 ? 1.504 -6.980 2.862 1.00 94.50 83 PHE A N 1
ATOM 657 C CA . PHE A 1 83 ? 1.272 -6.111 4.019 1.00 94.50 83 PHE A CA 1
ATOM 658 C C . PHE A 1 83 ? -0.185 -5.644 4.127 1.00 94.50 83 PHE A C 1
ATOM 660 O O . PHE A 1 83 ? -0.723 -5.566 5.233 1.00 94.50 83 PHE A O 1
ATOM 667 N N . GLY A 1 84 ? -0.854 -5.400 2.997 1.00 94.50 84 GLY A N 1
ATOM 668 C CA . GLY A 1 84 ? -2.282 -5.092 2.966 1.00 94.50 84 GLY A CA 1
ATOM 669 C C . GLY A 1 84 ? -3.138 -6.230 3.527 1.00 94.50 84 GLY A C 1
ATOM 670 O O . GLY A 1 84 ? -4.051 -5.981 4.313 1.00 94.50 84 GLY A O 1
ATOM 671 N N . SER A 1 85 ? -2.810 -7.480 3.191 1.00 95.62 85 SER A N 1
ATOM 672 C CA . SER A 1 85 ? -3.518 -8.662 3.696 1.00 95.62 85 SER A CA 1
ATOM 673 C C . SER A 1 85 ? -3.307 -8.879 5.196 1.00 95.62 85 SER A C 1
ATOM 675 O O . SER A 1 85 ? -4.259 -9.209 5.901 1.00 95.62 85 SER A O 1
ATOM 677 N N . ILE A 1 86 ? -2.101 -8.604 5.709 1.00 96.00 86 ILE A N 1
ATOM 678 C CA . ILE A 1 86 ? -1.806 -8.647 7.148 1.00 96.00 86 ILE A CA 1
ATOM 679 C C . ILE A 1 86 ? -2.683 -7.639 7.893 1.00 96.00 86 ILE A C 1
ATOM 681 O O . ILE A 1 86 ? -3.330 -7.992 8.879 1.00 96.00 86 ILE A O 1
ATOM 685 N N . TYR A 1 87 ? -2.756 -6.397 7.406 1.00 95.69 87 TYR A N 1
ATOM 686 C CA . TYR A 1 87 ? -3.613 -5.392 8.026 1.00 95.69 87 TYR A CA 1
ATOM 687 C C . TYR A 1 87 ? -5.097 -5.775 7.961 1.00 95.69 87 TYR A C 1
ATOM 689 O O . TYR A 1 87 ? -5.808 -5.643 8.958 1.00 95.69 87 TYR A O 1
ATOM 697 N N . ALA A 1 88 ? -5.556 -6.299 6.822 1.00 94.50 88 ALA A N 1
ATOM 698 C CA . ALA A 1 88 ? -6.929 -6.768 6.664 1.00 94.50 88 ALA A CA 1
ATOM 699 C C . ALA A 1 88 ? -7.274 -7.893 7.655 1.00 94.50 88 ALA A C 1
ATOM 701 O O . ALA A 1 88 ? -8.358 -7.871 8.238 1.00 94.50 88 ALA A O 1
ATOM 702 N N . ALA A 1 89 ? -6.352 -8.830 7.896 1.00 96.06 89 ALA A N 1
ATOM 703 C CA . ALA A 1 89 ? -6.533 -9.898 8.874 1.00 96.06 89 ALA A CA 1
ATOM 704 C C . ALA A 1 89 ? -6.641 -9.352 10.306 1.00 96.06 89 ALA A C 1
ATOM 706 O O . ALA A 1 89 ? -7.575 -9.712 11.018 1.00 96.06 89 ALA A O 1
ATOM 707 N N . ILE A 1 90 ? -5.744 -8.438 10.701 1.00 93.75 90 ILE A N 1
ATOM 708 C CA . ILE A 1 90 ? -5.755 -7.799 12.030 1.00 93.75 90 ILE A CA 1
ATOM 709 C C . ILE A 1 90 ? -7.056 -7.021 12.251 1.00 93.75 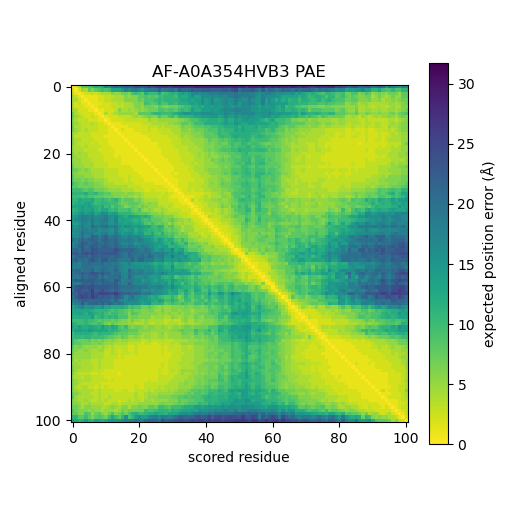90 ILE A C 1
ATOM 711 O O . ILE A 1 90 ? -7.691 -7.149 13.301 1.00 93.75 90 ILE A O 1
ATOM 715 N N . LEU A 1 91 ? -7.458 -6.218 11.260 1.00 93.50 91 LEU A N 1
ATOM 716 C CA . LEU A 1 91 ? -8.702 -5.460 11.311 1.00 93.50 91 LEU A CA 1
ATOM 717 C C . LEU A 1 91 ? -9.888 -6.418 11.444 1.00 93.50 91 LEU A C 1
ATOM 719 O O . LEU A 1 91 ? -10.665 -6.283 12.382 1.00 93.50 91 LEU A O 1
ATOM 723 N N . GLY A 1 92 ? -9.989 -7.414 10.561 1.00 91.31 92 GLY A N 1
ATOM 724 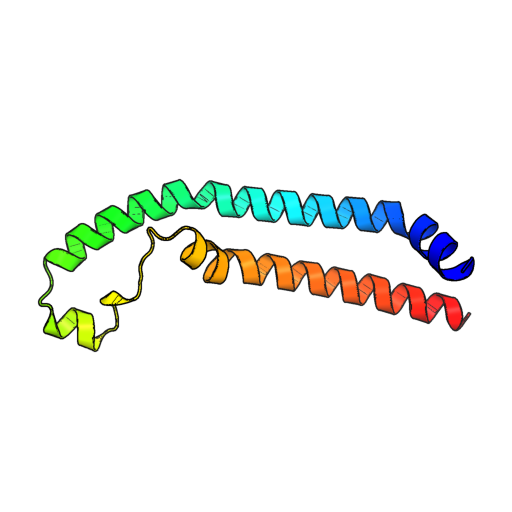C CA . GLY A 1 92 ? -11.077 -8.390 10.562 1.00 91.31 92 GLY A CA 1
ATOM 725 C C . GLY A 1 92 ? -11.211 -9.132 11.891 1.00 91.31 92 GLY A C 1
ATOM 726 O O . GLY A 1 92 ? -12.303 -9.168 12.454 1.00 91.31 92 GLY A O 1
ATOM 727 N N . SER A 1 93 ? -10.108 -9.651 12.440 1.00 92.44 93 SER A N 1
ATOM 728 C CA . SER A 1 93 ? -10.126 -10.342 13.735 1.00 92.44 93 SER A CA 1
ATOM 729 C C . SER A 1 93 ? -10.530 -9.424 14.888 1.00 92.44 93 SER A C 1
ATOM 731 O O . SER A 1 93 ? -11.253 -9.849 15.782 1.00 92.44 93 SER A O 1
ATOM 733 N N . GLY A 1 94 ? -10.092 -8.161 14.865 1.00 89.25 94 GLY A N 1
ATOM 734 C CA . GLY A 1 94 ? -10.430 -7.190 15.906 1.00 89.25 94 GLY A CA 1
ATOM 735 C C . GLY A 1 94 ? -11.895 -6.752 15.869 1.00 89.25 94 GLY A C 1
ATOM 736 O O . GLY A 1 94 ? -12.472 -6.480 16.919 1.00 89.25 94 GLY A O 1
ATOM 737 N N . LEU A 1 95 ? -12.501 -6.700 14.678 1.00 89.81 95 LEU A N 1
ATOM 738 C CA . LEU A 1 95 ? -13.935 -6.443 14.532 1.00 89.81 95 LEU A CA 1
ATOM 739 C C . LEU A 1 95 ? -14.765 -7.621 15.051 1.00 89.81 95 LEU A C 1
ATOM 741 O O . LEU A 1 95 ? -15.698 -7.405 15.813 1.00 89.81 95 LEU A O 1
ATOM 745 N N . LEU A 1 96 ? -14.387 -8.852 14.689 1.00 88.44 96 LEU A N 1
ATOM 746 C CA . LEU A 1 96 ? -15.063 -10.075 15.139 1.00 88.44 96 LEU A CA 1
ATOM 747 C C . LEU A 1 96 ? -15.020 -10.234 16.664 1.00 88.44 96 LEU A C 1
ATOM 749 O O . LEU A 1 96 ? -16.058 -10.450 17.278 1.00 88.44 96 LEU A O 1
ATOM 753 N N . ALA A 1 97 ? -13.846 -10.063 17.281 1.00 88.81 97 ALA A N 1
ATOM 754 C CA . ALA A 1 97 ? -13.691 -10.196 18.731 1.00 88.81 97 ALA A CA 1
ATOM 755 C C . ALA A 1 97 ? -14.560 -9.196 19.518 1.00 88.81 97 ALA A C 1
ATOM 757 O O . ALA A 1 97 ? -15.079 -9.525 20.576 1.00 88.81 97 ALA A O 1
ATOM 758 N N . LYS A 1 98 ? -14.765 -7.988 18.978 1.00 83.75 98 LYS A N 1
ATOM 759 C CA . LYS A 1 98 ? -15.614 -6.952 19.585 1.00 83.75 98 LYS A CA 1
ATOM 760 C C . LYS A 1 98 ? -17.110 -7.256 19.565 1.00 83.75 98 LYS A C 1
ATOM 762 O O . LYS A 1 98 ? -17.845 -6.580 20.275 1.00 83.75 98 LYS A O 1
ATOM 767 N N . GLU A 1 99 ? -17.561 -8.155 18.693 1.00 82.31 99 GLU A N 1
ATOM 768 C CA . GLU A 1 99 ? -18.965 -8.577 18.640 1.00 82.31 99 GLU A CA 1
ATOM 769 C C . GLU A 1 99 ? -19.235 -9.828 19.488 1.00 82.31 99 GLU A C 1
ATOM 771 O O . GLU A 1 99 ? -20.395 -10.130 19.762 1.00 82.31 99 GLU A O 1
ATOM 776 N N . GLU A 1 100 ? -18.187 -10.556 19.887 1.00 76.62 100 GLU A N 1
ATOM 777 C CA . GLU A 1 100 ? -18.290 -11.731 20.761 1.00 76.62 100 GLU A CA 1
ATOM 778 C C . GLU A 1 100 ? -18.355 -11.357 22.256 1.00 76.62 100 GLU A C 1
ATOM 780 O O . GLU A 1 100 ? -18.974 -12.083 23.036 1.00 76.62 100 GLU A O 1
ATOM 785 N N . GLU A 1 101 ? -17.756 -10.222 22.644 1.00 54.09 101 GLU A N 1
ATOM 786 C CA . GLU A 1 101 ? -17.839 -9.616 23.990 1.00 54.09 101 GLU A CA 1
ATOM 787 C C . GLU A 1 101 ? -19.102 -8.758 24.195 1.00 54.09 101 GLU A C 1
ATOM 789 O O . GLU A 1 101 ? -19.702 -8.854 25.293 1.00 54.09 101 GLU A O 1
#

Radius of gyration: 21.4 Å; Cα contacts (8 Å, |Δi|>4): 31; chains: 1; bounding box: 53×27×55 Å

Solvent-accessible surface area (backbone atoms only — not comparable to full-atom values): 5768 Å² total; per-residue (Å²): 132,62,65,68,55,51,54,47,62,74,44,41,66,60,52,50,53,52,52,49,51,50,50,50,52,49,52,54,52,60,66,46,44,67,60,51,27,60,53,34,54,57,49,48,63,59,50,69,74,50,60,67,72,57,36,63,73,70,54,55,83,72,67,56,58,73,36,69,65,55,50,36,64,64,61,48,44,52,55,51,51,52,56,50,48,52,51,49,50,56,51,52,51,55,55,53,56,65,72,76,110

Mean predicted aligned error: 8.48 Å

pLDDT: mean 82.54, std 10.24, range [54.09, 96.75]

Sequence (101 aa):
MTILRRELGSNLRGLLIWALALALLNFWMVSIFPGMAAEGAKLEELTEMYPESMMKMFNMDKLNFSDPLGFYGVESFFMVVLFGSIYAAILGSGLLAKEEE